Protein AF-A0A359CM47-F1 (afdb_monomer)

Sequence (74 aa):
IFFDNTYRSYFDFGKENSNYYYFGADGGHKNYYFIVGPEIKDVIENYSYLTGRTPLPPMWALGYHQSRWSYSPD

Solvent-accessible surface area (backbone atoms only — not comparable to full-atom values): 5046 Å² total; per-residue (Å²): 112,49,71,64,54,91,45,71,64,50,77,42,87,30,77,93,43,84,89,52,68,52,70,53,50,85,51,82,63,95,43,67,45,85,64,76,47,98,45,71,67,44,27,50,52,55,49,29,66,74,76,54,71,85,74,84,73,61,73,74,78,74,54,89,83,88,87,66,101,66,84,68,92,121

Radius of gyration: 19.66 Å; Cα contacts (8 Å, |Δi|>4): 66; chains: 1; bounding box: 39×32×57 Å

Structure (mmCIF, N/CA/C/O backbone):
data_AF-A0A359CM47-F1
#
_entry.id   AF-A0A359CM47-F1
#
loop_
_atom_site.group_PDB
_atom_site.id
_atom_site.type_symbol
_atom_site.label_atom_id
_atom_site.label_alt_id
_atom_site.label_comp_id
_atom_site.label_asym_id
_atom_site.label_entity_id
_atom_site.label_seq_id
_atom_site.pdbx_PDB_ins_code
_atom_site.Cartn_x
_atom_site.Cartn_y
_atom_site.Cartn_z
_atom_site.occupancy
_atom_site.B_iso_or_equiv
_atom_site.auth_seq_id
_atom_site.auth_comp_id
_atom_site.auth_asym_id
_atom_site.auth_atom_id
_atom_site.pdbx_PDB_model_num
ATOM 1 N N . ILE A 1 1 ? -1.395 -5.969 9.165 1.00 94.31 1 ILE A N 1
ATOM 2 C CA . ILE A 1 1 ? -2.519 -6.853 8.767 1.00 94.31 1 ILE A CA 1
ATOM 3 C C . ILE A 1 1 ? -2.635 -6.783 7.257 1.00 94.31 1 ILE A C 1
ATOM 5 O O . ILE A 1 1 ? -2.623 -5.677 6.734 1.00 94.31 1 ILE A O 1
ATOM 9 N N . PHE A 1 2 ? -2.728 -7.925 6.581 1.00 97.50 2 PHE A N 1
ATOM 10 C CA . PHE A 1 2 ? -3.120 -8.000 5.174 1.00 97.50 2 PHE A CA 1
ATOM 11 C C . PHE A 1 2 ? -4.526 -8.601 5.108 1.00 97.50 2 PHE A C 1
ATOM 13 O O . PHE A 1 2 ? -4.718 -9.729 5.556 1.00 97.50 2 PHE A O 1
ATOM 20 N N . PHE A 1 3 ? -5.510 -7.828 4.646 1.00 97.75 3 PHE A N 1
ATOM 21 C CA . PHE A 1 3 ? -6.888 -8.290 4.482 1.00 97.75 3 PHE A CA 1
ATOM 22 C C . PHE A 1 3 ? -7.053 -8.824 3.059 1.00 97.75 3 PHE A C 1
ATOM 24 O O . PHE A 1 3 ? -7.071 -8.051 2.103 1.00 97.75 3 PHE A O 1
ATOM 31 N N . ASP A 1 4 ? -7.115 -10.145 2.936 1.00 97.56 4 ASP A N 1
ATOM 32 C CA . ASP A 1 4 ? -7.172 -10.858 1.663 1.00 97.56 4 ASP A CA 1
ATOM 33 C C . ASP A 1 4 ? -8.625 -10.969 1.190 1.00 97.56 4 ASP A C 1
ATOM 35 O O . ASP A 1 4 ? -9.279 -12.013 1.265 1.00 97.56 4 ASP A O 1
ATOM 39 N N . ASN A 1 5 ? -9.165 -9.819 0.792 1.00 97.75 5 ASN A N 1
ATOM 40 C CA . ASN A 1 5 ? -10.508 -9.689 0.258 1.00 97.75 5 ASN A CA 1
ATOM 41 C C . ASN A 1 5 ? -10.525 -8.618 -0.843 1.00 97.75 5 ASN A C 1
ATOM 43 O O . ASN A 1 5 ? -10.073 -7.492 -0.650 1.00 97.75 5 ASN A O 1
ATOM 47 N N . THR A 1 6 ? -11.047 -8.983 -2.012 1.00 96.69 6 THR A N 1
ATOM 48 C CA . THR A 1 6 ? -11.085 -8.138 -3.215 1.00 96.69 6 THR A CA 1
ATOM 49 C C . THR A 1 6 ? -12.358 -7.298 -3.346 1.00 96.69 6 THR A C 1
ATOM 51 O O . THR A 1 6 ? -12.457 -6.476 -4.257 1.00 96.69 6 THR A O 1
ATOM 54 N N . TYR A 1 7 ? -13.339 -7.484 -2.460 1.00 97.88 7 TYR A N 1
ATOM 55 C CA . TYR A 1 7 ? -14.540 -6.654 -2.403 1.00 97.88 7 TYR A CA 1
ATOM 56 C C . TYR A 1 7 ? -14.194 -5.256 -1.882 1.00 97.88 7 TYR A C 1
ATOM 58 O O . TYR A 1 7 ? -13.117 -5.015 -1.327 1.00 97.88 7 TYR A O 1
ATOM 66 N N . ARG A 1 8 ? -15.139 -4.319 -2.037 1.00 97.44 8 ARG A N 1
ATOM 67 C CA . ARG A 1 8 ? -15.029 -2.974 -1.468 1.00 97.44 8 ARG A CA 1
ATOM 68 C C . ARG A 1 8 ? -14.788 -3.087 0.035 1.00 97.44 8 ARG A C 1
ATOM 70 O O . ARG A 1 8 ? -15.691 -3.427 0.795 1.00 97.44 8 ARG A O 1
ATOM 77 N N . SER A 1 9 ? -13.550 -2.812 0.421 1.00 96.94 9 SER A N 1
ATOM 78 C CA . SER A 1 9 ? -13.075 -2.946 1.788 1.00 96.94 9 SER A CA 1
ATOM 79 C C . SER A 1 9 ? -13.009 -1.584 2.467 1.00 96.94 9 SER A C 1
ATOM 81 O O . SER A 1 9 ? -12.743 -0.563 1.830 1.00 96.94 9 SER A O 1
ATOM 83 N N . TYR A 1 10 ? -13.237 -1.576 3.771 1.00 96.00 10 TYR A N 1
ATOM 84 C CA . TYR A 1 10 ? -13.149 -0.407 4.632 1.00 96.00 10 TYR A CA 1
ATOM 85 C C . TYR A 1 10 ? -12.209 -0.700 5.797 1.00 96.00 10 TYR A C 1
ATOM 87 O O . TYR A 1 10 ? -12.165 -1.815 6.315 1.00 96.00 10 TYR A O 1
ATOM 95 N N . PHE A 1 11 ? -11.461 0.322 6.202 1.00 97.50 11 PHE A N 1
ATOM 96 C CA . PHE A 1 11 ? -10.565 0.293 7.351 1.00 97.50 11 PHE A CA 1
ATOM 97 C C . PHE A 1 11 ? -10.847 1.533 8.189 1.00 97.50 11 PHE A C 1
ATOM 99 O O . PHE A 1 11 ? -10.710 2.656 7.701 1.00 97.50 11 PHE A O 1
ATOM 106 N N . ASP A 1 12 ? -11.246 1.321 9.435 1.00 97.56 12 ASP A N 1
ATOM 107 C CA . ASP A 1 12 ? -11.435 2.371 10.421 1.00 97.56 12 ASP A CA 1
ATOM 108 C C . ASP A 1 12 ? -10.361 2.225 11.503 1.00 97.56 12 ASP A C 1
ATOM 110 O O . ASP A 1 12 ? -10.322 1.255 12.267 1.00 97.56 12 ASP A O 1
ATOM 114 N N . PHE A 1 13 ? -9.461 3.206 11.534 1.00 97.12 13 PHE A N 1
ATOM 115 C CA . PHE A 1 13 ? -8.375 3.297 12.503 1.00 97.12 13 PHE A CA 1
ATOM 116 C C . PHE A 1 13 ? -8.731 4.257 13.649 1.00 97.12 13 PHE A C 1
ATOM 118 O O . PHE A 1 13 ? -7.932 5.113 14.020 1.00 97.12 13 PHE A O 1
ATOM 125 N N . GLY A 1 14 ? -9.940 4.119 14.203 1.00 96.88 14 GLY A N 1
ATOM 126 C CA . GLY A 1 14 ? -10.396 4.823 15.403 1.00 96.88 14 GLY A CA 1
ATOM 127 C C . GLY A 1 14 ? -11.146 6.118 15.098 1.00 96.88 14 GLY A C 1
ATOM 128 O O . GLY A 1 14 ? -11.267 6.986 15.962 1.00 96.88 14 GLY A O 1
ATOM 129 N N . LYS A 1 15 ? -11.627 6.266 13.858 1.00 96.38 15 LYS A N 1
ATOM 130 C CA . LYS A 1 15 ? -12.414 7.415 13.403 1.00 96.38 15 LYS A CA 1
ATOM 131 C C . LYS A 1 15 ? -13.824 7.363 13.983 1.00 96.38 15 LYS A C 1
ATOM 133 O O . LYS A 1 15 ? -14.333 8.399 14.401 1.00 96.38 15 LYS A O 1
ATOM 138 N N . GLU A 1 16 ? -14.452 6.190 13.993 1.00 96.31 16 GLU A N 1
ATOM 139 C CA . GLU A 1 16 ? -15.764 6.007 14.620 1.00 96.31 16 GLU A CA 1
ATOM 140 C C . GLU A 1 16 ? -15.679 6.093 16.152 1.00 96.31 16 GLU A C 1
ATOM 142 O O . GLU A 1 16 ? -16.512 6.732 16.796 1.00 96.31 16 GLU A O 1
ATOM 147 N N . ASN A 1 17 ? -14.659 5.468 16.747 1.00 97.19 17 ASN A N 1
ATOM 148 C CA . ASN A 1 17 ? -14.445 5.441 18.190 1.00 97.19 17 ASN A CA 1
ATOM 149 C C . ASN A 1 17 ? -12.966 5.188 18.517 1.00 97.19 17 ASN A C 1
ATOM 151 O O . ASN A 1 17 ? -12.366 4.265 17.978 1.00 97.19 17 ASN A O 1
ATOM 155 N N . SER A 1 18 ? -12.391 5.933 19.463 1.00 97.19 18 SER A N 1
ATOM 156 C CA . SER A 1 18 ? -10.975 5.798 19.839 1.00 97.19 18 SER A CA 1
ATOM 157 C C . SER A 1 18 ? -10.618 4.493 20.567 1.00 97.19 18 SER A C 1
ATOM 159 O O . SER A 1 18 ? -9.439 4.212 20.757 1.00 97.19 18 SER A O 1
ATOM 161 N N . ASN A 1 19 ? -11.605 3.710 21.017 1.00 98.06 19 ASN A N 1
ATOM 162 C CA . ASN A 1 19 ? -11.381 2.488 21.796 1.00 98.06 19 ASN A CA 1
ATOM 163 C C . ASN A 1 19 ? -11.200 1.231 20.938 1.00 98.06 19 ASN A C 1
ATOM 165 O O . ASN A 1 19 ? -10.812 0.193 21.474 1.00 98.06 19 ASN A O 1
ATOM 169 N N . TYR A 1 20 ? -11.512 1.280 19.641 1.00 96.38 20 TYR A N 1
ATOM 170 C CA . TYR A 1 20 ? -11.388 0.115 18.772 1.00 96.38 20 TYR A CA 1
ATOM 171 C C . TYR A 1 20 ? -10.987 0.484 17.347 1.00 96.38 20 TYR A C 1
ATOM 173 O O . TYR A 1 20 ? -11.172 1.602 16.878 1.00 96.38 20 TYR A O 1
ATOM 181 N N . TYR A 1 21 ? -10.467 -0.523 16.653 1.00 97.19 21 TYR A N 1
ATOM 182 C CA . TYR A 1 21 ? -10.191 -0.496 15.225 1.00 97.19 21 TYR A CA 1
ATOM 183 C C . TYR A 1 21 ? -10.970 -1.621 14.562 1.00 97.19 21 TYR A C 1
ATOM 185 O O . TYR A 1 21 ? -11.124 -2.695 15.150 1.00 97.19 21 TYR A O 1
ATOM 193 N N . TYR A 1 22 ? -11.432 -1.405 13.337 1.00 96.25 22 TYR A N 1
ATOM 194 C CA . TYR A 1 22 ? -12.068 -2.465 12.567 1.00 96.25 22 TYR A CA 1
ATOM 195 C C . TYR A 1 22 ? -11.772 -2.343 11.082 1.00 96.25 22 TYR A C 1
ATOM 1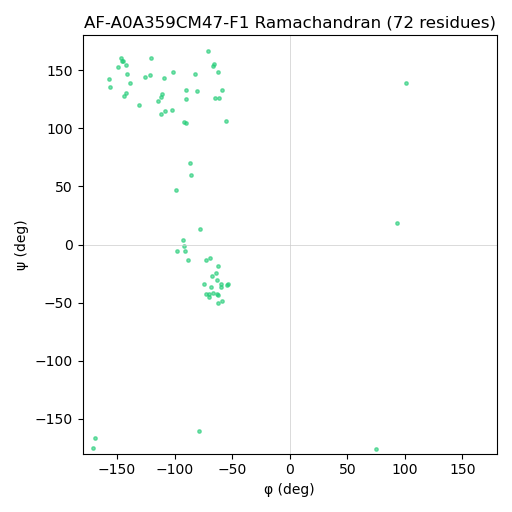97 O O . TYR A 1 22 ? -11.429 -1.288 10.554 1.00 96.25 22 TYR A O 1
ATOM 205 N N . PHE A 1 23 ? -11.916 -3.467 10.398 1.00 96.62 23 PHE A N 1
ATOM 206 C CA . PHE A 1 23 ? -11.884 -3.542 8.952 1.00 96.62 23 PHE A CA 1
ATOM 207 C C . PHE A 1 23 ? -12.918 -4.564 8.495 1.00 96.62 23 PHE A C 1
ATOM 209 O O . PHE A 1 23 ? -13.295 -5.474 9.240 1.00 96.62 23 PHE A O 1
ATOM 216 N N . GLY A 1 24 ? -13.397 -4.405 7.274 1.00 96.81 24 GLY A N 1
ATOM 217 C CA . GLY A 1 24 ? -14.362 -5.319 6.688 1.00 96.81 24 GLY A CA 1
ATOM 218 C C . GLY A 1 24 ? -14.566 -5.034 5.215 1.00 96.81 24 GLY A C 1
ATOM 219 O O . GLY A 1 24 ? -13.875 -4.202 4.633 1.00 96.81 24 GLY A O 1
ATOM 220 N N . ALA A 1 25 ? -15.502 -5.756 4.614 1.00 97.50 25 ALA A N 1
ATOM 221 C CA . ALA A 1 25 ? -15.862 -5.603 3.218 1.00 97.50 25 ALA A CA 1
ATOM 222 C C . ALA A 1 25 ? -17.362 -5.829 3.030 1.00 97.50 25 ALA A C 1
ATOM 224 O O . ALA A 1 25 ? -17.989 -6.520 3.836 1.00 97.50 25 ALA A O 1
ATOM 225 N N . ASP A 1 26 ? -17.906 -5.297 1.936 1.00 97.38 26 ASP A N 1
ATOM 226 C CA . ASP A 1 26 ? -19.318 -5.465 1.558 1.00 97.38 26 ASP A CA 1
ATOM 227 C C . ASP A 1 26 ? -19.701 -6.939 1.299 1.00 97.38 26 ASP A C 1
ATOM 229 O O . ASP A 1 26 ? -20.878 -7.296 1.307 1.00 97.38 26 ASP A O 1
ATOM 233 N N . GLY A 1 27 ? -18.715 -7.810 1.066 1.00 95.38 27 GLY A N 1
ATOM 234 C CA . GLY A 1 27 ? -18.911 -9.234 0.816 1.00 95.38 27 GLY A CA 1
ATOM 235 C C . GLY A 1 27 ? -17.604 -10.024 0.845 1.00 95.38 27 GLY A C 1
ATOM 236 O O . GLY A 1 27 ? -16.567 -9.540 1.298 1.00 95.38 27 GLY A O 1
ATOM 237 N N . GLY A 1 28 ? -17.653 -11.262 0.353 1.00 95.56 28 GLY A N 1
ATOM 238 C CA . GLY A 1 28 ? -16.495 -12.157 0.316 1.00 95.56 28 GLY A CA 1
ATOM 239 C C . GLY A 1 28 ? -16.124 -12.761 1.676 1.00 95.56 28 GLY A C 1
ATOM 240 O O . GLY A 1 28 ? -16.817 -12.599 2.682 1.00 95.56 28 GLY A O 1
ATOM 241 N N . HIS A 1 29 ? -15.022 -13.509 1.693 1.00 93.69 29 HIS A N 1
ATOM 242 C CA . HIS A 1 29 ? -14.533 -14.178 2.897 1.00 93.69 29 HIS A CA 1
ATOM 243 C C . HIS A 1 29 ? -13.729 -13.222 3.782 1.00 93.69 29 HIS A C 1
ATOM 245 O O . HIS A 1 29 ? -13.021 -12.338 3.300 1.00 93.69 29 HIS A O 1
ATOM 251 N N . LYS A 1 30 ? -13.806 -13.412 5.102 1.00 91.75 30 L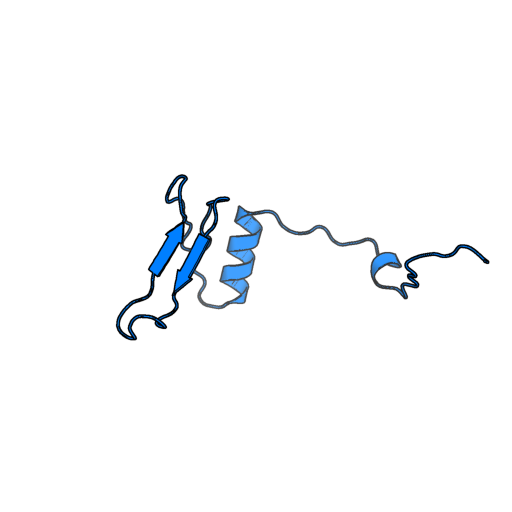YS A N 1
ATOM 252 C CA . LYS A 1 30 ? -13.020 -12.640 6.076 1.00 91.75 30 LYS A CA 1
ATOM 253 C C . LYS A 1 30 ? -11.637 -13.266 6.277 1.00 91.75 30 LYS A C 1
ATOM 255 O O . LYS A 1 30 ? -11.299 -13.679 7.382 1.00 91.75 30 LYS A O 1
ATOM 260 N N . ASN A 1 31 ? -10.861 -13.352 5.201 1.00 96.31 31 ASN A N 1
ATOM 261 C CA . ASN A 1 31 ? -9.506 -13.896 5.234 1.00 96.31 31 ASN A CA 1
ATOM 262 C C . ASN A 1 31 ? -8.514 -12.767 5.512 1.00 96.31 31 ASN A C 1
ATOM 264 O O . ASN A 1 31 ? -8.515 -11.750 4.822 1.00 96.31 31 ASN A O 1
ATOM 268 N N . TYR A 1 32 ? -7.679 -12.910 6.538 1.00 96.88 32 TYR A N 1
ATOM 269 C CA . TYR A 1 32 ? -6.638 -11.930 6.828 1.00 96.88 32 TYR A CA 1
ATOM 270 C C . TYR A 1 32 ? -5.412 -12.573 7.464 1.00 96.88 32 TYR A C 1
ATOM 272 O O . TYR A 1 32 ? -5.497 -13.581 8.162 1.00 96.88 32 TYR A O 1
ATOM 280 N N . TYR A 1 33 ? -4.270 -11.930 7.252 1.00 97.81 33 TYR A N 1
ATOM 281 C CA . TYR A 1 33 ? -2.971 -12.354 7.748 1.00 97.81 33 TYR A CA 1
ATOM 282 C C . TYR A 1 33 ? -2.448 -11.329 8.754 1.00 97.81 33 TYR A C 1
ATOM 284 O O . TYR A 1 33 ? -2.302 -10.134 8.454 1.00 97.81 33 TYR A O 1
ATOM 292 N N . PHE A 1 34 ? -2.155 -11.795 9.968 1.00 96.94 34 PHE A N 1
ATOM 293 C CA . PHE A 1 34 ? -1.443 -11.012 10.971 1.00 96.94 34 PHE A CA 1
ATOM 294 C C . PHE A 1 34 ? 0.058 -11.259 10.812 1.00 96.94 34 PHE A C 1
ATOM 296 O O . PHE A 1 34 ? 0.563 -12.327 11.140 1.00 96.94 34 PHE A O 1
ATOM 303 N N . ILE A 1 35 ? 0.756 -10.276 10.247 1.00 97.56 35 ILE A N 1
ATOM 304 C CA . ILE A 1 35 ? 2.178 -10.369 9.915 1.00 97.56 35 ILE A CA 1
ATOM 305 C C . ILE A 1 35 ? 2.952 -9.607 10.986 1.00 97.56 35 ILE A C 1
ATOM 307 O O . ILE A 1 35 ? 2.766 -8.398 11.131 1.00 97.56 35 ILE A O 1
ATOM 311 N N . VAL A 1 36 ? 3.776 -10.327 11.745 1.00 96.19 36 VAL A N 1
ATOM 312 C CA . VAL A 1 36 ? 4.525 -9.802 12.894 1.00 96.19 36 VAL A CA 1
ATOM 313 C C . VAL A 1 36 ? 6.004 -9.717 12.553 1.00 96.19 36 VAL A C 1
ATOM 315 O O . VAL A 1 36 ? 6.543 -10.584 11.867 1.00 96.19 36 VAL A O 1
ATOM 318 N N . GLY A 1 37 ? 6.652 -8.678 13.061 1.00 95.06 37 GLY A N 1
ATOM 319 C CA . GLY A 1 37 ? 8.087 -8.467 12.984 1.00 95.06 37 GLY A CA 1
ATOM 320 C C . GLY A 1 37 ? 8.517 -7.527 14.112 1.00 95.06 37 GLY A C 1
ATOM 321 O O . GLY A 1 37 ? 7.736 -6.633 14.453 1.00 95.06 37 GLY A O 1
ATOM 322 N N . PRO A 1 38 ? 9.691 -7.735 14.735 1.00 96.69 38 PRO A N 1
ATOM 323 C CA . PRO A 1 38 ? 10.189 -6.832 15.772 1.00 96.69 38 PRO A CA 1
ATOM 324 C C . PRO A 1 38 ? 10.461 -5.427 15.218 1.00 96.69 38 PRO A C 1
ATOM 326 O O . PRO A 1 38 ? 10.268 -4.444 15.931 1.00 96.69 38 PRO A O 1
ATOM 329 N N . GLU A 1 39 ? 10.828 -5.318 13.938 1.00 97.88 39 GLU A N 1
ATOM 330 C CA . GLU A 1 39 ? 10.910 -4.061 13.203 1.00 97.88 39 GLU A CA 1
ATOM 331 C C . GLU A 1 39 ? 9.981 -4.058 11.976 1.00 97.88 39 GLU A C 1
ATOM 333 O O . GLU A 1 39 ? 9.583 -5.096 11.441 1.00 97.88 39 GLU A O 1
ATOM 338 N N . ILE A 1 40 ? 9.664 -2.863 11.464 1.00 97.06 40 ILE A N 1
ATOM 339 C CA . ILE A 1 40 ? 8.814 -2.703 10.271 1.00 97.06 40 ILE A CA 1
ATOM 340 C C . ILE A 1 40 ? 9.414 -3.393 9.037 1.00 97.06 40 ILE A C 1
ATOM 342 O O . ILE A 1 40 ? 8.670 -3.939 8.222 1.00 97.06 40 ILE A O 1
ATOM 346 N N . LYS A 1 41 ? 10.747 -3.421 8.907 1.00 97.69 41 LYS A N 1
ATOM 347 C CA . LYS A 1 41 ? 11.428 -4.110 7.799 1.00 97.69 41 LYS A CA 1
ATOM 348 C C . LYS A 1 41 ? 11.095 -5.607 7.765 1.00 97.69 41 LYS A C 1
ATOM 350 O O . LYS A 1 41 ? 10.878 -6.146 6.685 1.00 97.69 41 LYS A O 1
ATOM 355 N N . ASP A 1 42 ? 10.953 -6.236 8.931 1.00 97.94 42 ASP A N 1
ATOM 356 C CA . ASP A 1 42 ? 10.656 -7.664 9.051 1.00 97.94 42 ASP A CA 1
ATOM 357 C C . ASP A 1 42 ? 9.187 -7.942 8.694 1.00 97.94 42 ASP A C 1
ATOM 359 O O . ASP A 1 42 ? 8.863 -8.952 8.070 1.00 97.94 42 ASP A O 1
ATOM 363 N N . VAL A 1 43 ? 8.279 -7.007 9.016 1.00 98.12 43 VAL A N 1
ATOM 364 C CA . VAL A 1 43 ? 6.875 -7.072 8.570 1.00 98.12 43 VAL A CA 1
ATOM 365 C C . VAL A 1 43 ? 6.793 -7.013 7.043 1.00 98.12 43 VAL A C 1
ATOM 367 O O . VAL A 1 43 ? 6.055 -7.792 6.441 1.00 98.12 43 VAL A O 1
ATOM 370 N N . ILE A 1 44 ? 7.561 -6.122 6.407 1.00 97.69 44 ILE A N 1
ATOM 371 C CA . ILE A 1 44 ? 7.618 -5.998 4.942 1.00 97.69 44 ILE A CA 1
ATOM 372 C C . ILE A 1 44 ? 8.252 -7.246 4.316 1.00 97.69 44 ILE A C 1
ATOM 374 O O . ILE A 1 44 ? 7.749 -7.752 3.310 1.00 97.69 44 ILE A O 1
ATOM 378 N N . GLU A 1 45 ? 9.323 -7.776 4.909 1.00 97.69 45 GLU A N 1
ATOM 379 C CA . GLU A 1 45 ? 9.956 -9.010 4.446 1.00 97.69 45 GLU A CA 1
ATOM 380 C C . GLU A 1 45 ? 8.966 -10.180 4.461 1.00 97.69 45 GLU A C 1
ATOM 382 O O . GLU A 1 45 ? 8.800 -10.850 3.440 1.00 97.69 45 GLU A O 1
ATOM 387 N N . ASN A 1 46 ? 8.245 -10.371 5.566 1.00 97.88 46 ASN A N 1
ATOM 388 C CA . ASN A 1 46 ? 7.252 -11.435 5.704 1.00 97.88 46 ASN A CA 1
ATOM 389 C C . ASN A 1 46 ? 6.028 -11.222 4.799 1.00 97.88 46 ASN A C 1
ATOM 391 O O . ASN A 1 46 ? 5.504 -12.182 4.234 1.00 97.88 46 ASN A O 1
ATOM 395 N N . TYR A 1 47 ? 5.589 -9.974 4.609 1.00 98.19 47 TYR A N 1
ATOM 396 C CA . TYR A 1 47 ? 4.528 -9.646 3.655 1.00 98.19 47 TYR A CA 1
ATOM 397 C C . TYR A 1 47 ? 4.937 -9.995 2.222 1.00 98.19 47 TYR A C 1
ATOM 399 O O . TYR A 1 47 ? 4.221 -10.723 1.542 1.00 98.19 47 TYR A O 1
ATOM 407 N N . SER A 1 48 ? 6.120 -9.558 1.786 1.00 97.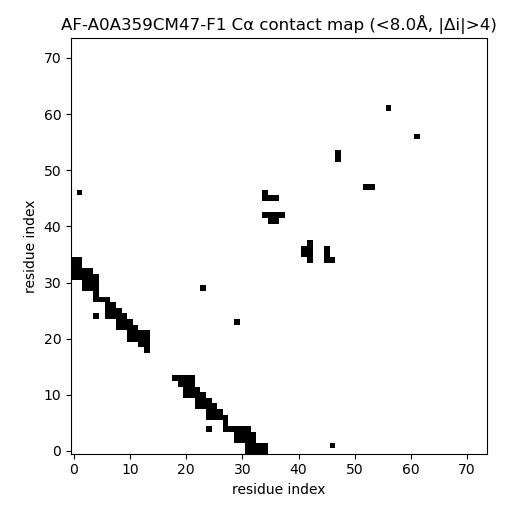69 48 SER A N 1
ATOM 408 C CA . SER A 1 48 ? 6.624 -9.867 0.442 1.00 97.69 48 SER A CA 1
ATOM 409 C C . SER A 1 48 ? 6.949 -11.353 0.248 1.00 97.69 48 SER A C 1
ATOM 411 O O . SER A 1 48 ? 6.854 -11.856 -0.866 1.00 97.69 48 SER A O 1
ATOM 413 N N . TYR A 1 49 ? 7.292 -12.091 1.309 1.00 97.31 49 TYR A N 1
ATOM 414 C CA . TYR A 1 49 ? 7.392 -13.550 1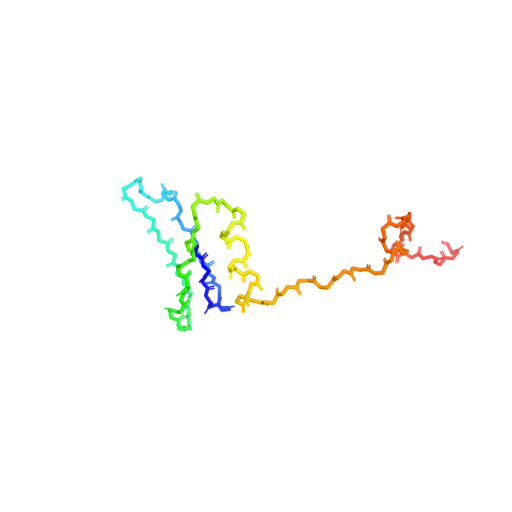.245 1.00 97.31 49 TYR A CA 1
ATOM 415 C C . TYR A 1 49 ? 6.034 -14.192 0.920 1.00 97.31 49 TYR A C 1
ATOM 417 O O . TYR A 1 49 ? 5.970 -15.080 0.074 1.00 97.31 49 TYR A O 1
ATOM 425 N N . LEU A 1 50 ? 4.951 -13.708 1.540 1.00 97.38 50 LEU A N 1
ATOM 426 C CA . LEU A 1 50 ? 3.591 -14.194 1.297 1.00 97.38 50 LEU A CA 1
ATOM 427 C C . LEU A 1 50 ? 3.063 -13.808 -0.095 1.00 97.38 50 LEU A C 1
ATOM 429 O O . LEU A 1 50 ? 2.466 -14.639 -0.771 1.00 97.38 50 LEU A O 1
ATOM 433 N N . THR A 1 51 ? 3.254 -12.555 -0.520 1.00 97.69 51 THR A N 1
ATOM 434 C CA . THR A 1 51 ? 2.627 -12.012 -1.743 1.00 97.69 51 THR A CA 1
ATOM 435 C C . THR A 1 51 ? 3.527 -12.037 -2.978 1.00 97.69 51 THR A C 1
ATOM 437 O O . THR A 1 51 ? 3.083 -11.684 -4.068 1.00 97.69 51 THR A O 1
ATOM 440 N N . GLY A 1 52 ? 4.791 -12.424 -2.820 1.00 97.69 52 GLY A N 1
ATOM 441 C CA . GLY A 1 52 ? 5.810 -12.378 -3.862 1.00 97.69 52 GLY A CA 1
ATOM 442 C C . GLY A 1 52 ? 6.749 -11.178 -3.717 1.00 97.69 52 GLY A C 1
ATOM 443 O O . GLY A 1 52 ? 6.342 -10.054 -3.413 1.00 97.69 52 GLY A O 1
ATOM 444 N N . ARG A 1 53 ? 8.040 -11.433 -3.952 1.00 97.56 53 ARG A N 1
ATOM 445 C CA . ARG A 1 53 ? 9.098 -10.417 -3.946 1.00 97.56 53 ARG A CA 1
ATOM 446 C C . ARG A 1 53 ? 9.261 -9.834 -5.345 1.00 97.56 53 ARG A C 1
ATOM 448 O O . ARG A 1 53 ? 9.365 -10.581 -6.317 1.00 97.56 53 ARG A O 1
ATOM 455 N N . THR A 1 54 ? 9.322 -8.509 -5.441 1.00 96.12 54 THR A N 1
ATOM 456 C CA . THR A 1 54 ? 9.537 -7.819 -6.718 1.00 96.12 54 THR A CA 1
ATOM 457 C C . THR A 1 54 ? 10.924 -8.163 -7.275 1.00 96.12 54 THR A C 1
ATOM 459 O O . THR A 1 54 ? 11.914 -7.987 -6.559 1.00 96.12 54 THR A O 1
ATOM 462 N N . PRO A 1 55 ? 11.037 -8.643 -8.528 1.00 96.44 55 PRO A N 1
ATOM 463 C CA . PRO A 1 55 ? 12.334 -8.874 -9.150 1.00 96.44 55 PRO A CA 1
ATOM 464 C C . PRO A 1 55 ? 13.063 -7.546 -9.379 1.00 96.44 55 PRO A C 1
ATOM 466 O O . PRO A 1 55 ? 12.436 -6.499 -9.549 1.00 96.44 55 PRO A O 1
ATOM 469 N N . LEU A 1 56 ? 14.395 -7.590 -9.419 1.00 97.19 56 LEU A N 1
ATOM 470 C CA . LEU A 1 56 ? 15.186 -6.407 -9.743 1.00 97.19 56 LEU A CA 1
ATOM 471 C C . LEU A 1 56 ? 14.830 -5.936 -11.167 1.00 97.19 56 LEU A C 1
ATOM 473 O O . LEU A 1 56 ? 14.911 -6.743 -12.099 1.00 97.19 56 LEU A O 1
ATOM 477 N N . PRO A 1 57 ? 14.445 -4.662 -11.365 1.00 97.50 57 PRO A N 1
ATOM 478 C CA . PRO A 1 57 ? 14.244 -4.145 -12.707 1.00 97.50 57 PRO A CA 1
ATOM 479 C C . PRO A 1 57 ? 15.583 -4.117 -13.462 1.00 97.50 57 PRO A C 1
ATOM 481 O O . PRO A 1 57 ? 16.651 -4.043 -12.846 1.00 97.50 57 PRO A O 1
ATOM 484 N N . PRO A 1 58 ? 15.570 -4.156 -14.802 1.00 97.56 58 PRO A N 1
ATOM 485 C CA . PRO A 1 58 ? 16.800 -4.015 -15.567 1.00 97.56 58 PRO A CA 1
ATOM 486 C C . PRO A 1 58 ? 17.433 -2.639 -15.317 1.00 97.56 58 PRO A C 1
ATOM 488 O O . PRO A 1 58 ? 16.728 -1.650 -15.133 1.00 97.56 58 PRO A O 1
ATOM 491 N N . MET A 1 59 ? 18.765 -2.551 -15.364 1.00 97.56 59 MET A N 1
ATOM 492 C CA . MET A 1 59 ? 19.496 -1.322 -15.009 1.00 97.56 59 MET A CA 1
ATOM 493 C C . MET A 1 59 ? 19.046 -0.080 -15.789 1.00 97.56 59 MET A C 1
ATOM 495 O O . MET A 1 59 ? 18.998 1.011 -15.229 1.00 97.56 59 MET A O 1
ATOM 499 N N . TRP A 1 60 ? 18.667 -0.231 -17.061 1.00 96.75 60 TRP A N 1
ATOM 500 C CA . TRP A 1 60 ? 18.178 0.883 -17.878 1.00 96.75 60 TRP A CA 1
ATOM 501 C C . TRP A 1 60 ? 16.862 1.479 -17.357 1.00 96.75 60 TRP A C 1
ATOM 503 O O . TRP A 1 60 ? 16.606 2.659 -17.578 1.00 96.75 60 TRP A O 1
ATOM 513 N N . ALA A 1 61 ? 16.057 0.716 -16.611 1.00 97.44 61 ALA A N 1
ATOM 514 C CA . ALA A 1 61 ? 14.825 1.211 -16.001 1.00 97.44 61 ALA A CA 1
ATOM 515 C C . ALA A 1 61 ? 15.088 2.153 -14.813 1.00 97.44 61 ALA A C 1
ATOM 517 O O . ALA A 1 61 ? 14.177 2.855 -14.389 1.00 97.44 61 ALA A O 1
ATOM 518 N N . LEU A 1 62 ? 16.320 2.213 -14.299 1.00 97.44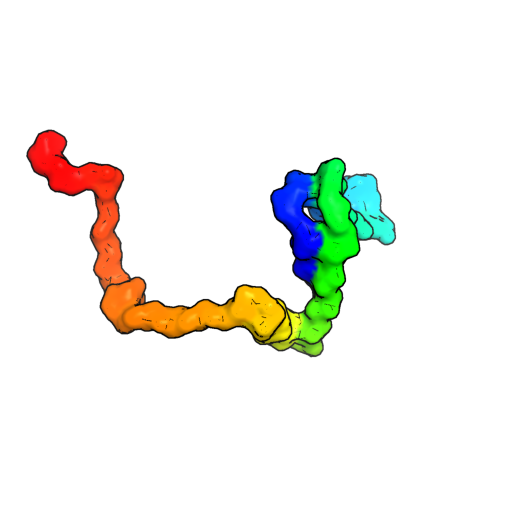 62 LEU A N 1
ATOM 519 C CA . LEU A 1 62 ? 16.743 3.181 -13.279 1.00 97.44 62 LEU A CA 1
ATOM 520 C C . LEU A 1 62 ? 17.335 4.468 -13.890 1.00 97.44 62 LEU A C 1
ATOM 522 O O . LEU A 1 62 ? 17.741 5.362 -13.152 1.00 97.44 62 LEU A O 1
ATOM 526 N N . GLY A 1 63 ? 17.429 4.547 -15.224 1.00 97.25 63 GLY A N 1
ATOM 527 C CA . GLY A 1 63 ? 17.942 5.707 -15.953 1.00 97.25 63 GLY A CA 1
ATOM 528 C C . GLY A 1 63 ? 16.932 6.853 -16.074 1.00 97.25 63 GLY A C 1
ATOM 529 O O . GLY A 1 63 ? 15.962 6.941 -15.328 1.00 97.25 63 GLY A O 1
ATOM 530 N N . TYR A 1 64 ? 17.151 7.747 -17.040 1.00 97.00 64 TYR A N 1
ATOM 531 C CA . TYR A 1 64 ? 16.219 8.834 -17.354 1.00 97.00 64 TYR A CA 1
ATOM 532 C C . TYR A 1 64 ? 15.055 8.330 -18.221 1.00 97.00 64 TYR A C 1
ATOM 534 O O . TYR A 1 64 ? 15.279 7.671 -19.235 1.00 97.00 64 TYR A O 1
ATOM 542 N N . HIS A 1 65 ? 13.820 8.673 -17.846 1.00 96.88 65 HIS A N 1
ATOM 543 C CA . HIS A 1 65 ? 12.607 8.319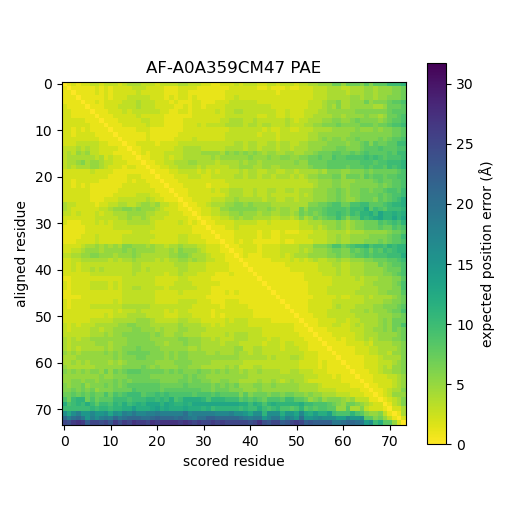 -18.590 1.00 96.88 65 HIS A CA 1
ATOM 544 C C . HIS A 1 65 ? 12.001 9.577 -19.202 1.00 96.88 65 HIS A C 1
ATOM 546 O O . HIS A 1 65 ? 11.756 10.556 -18.498 1.00 96.88 65 HIS A O 1
ATOM 552 N N . GLN A 1 66 ? 11.710 9.537 -20.499 1.00 95.75 66 GLN A N 1
ATOM 553 C CA . GLN A 1 66 ? 10.943 10.570 -21.185 1.00 95.75 66 GLN A CA 1
ATOM 554 C C . GLN A 1 66 ? 9.599 9.957 -21.604 1.00 95.75 66 GLN A C 1
ATOM 556 O O . GLN A 1 66 ? 9.573 8.884 -22.199 1.00 95.75 66 GLN A O 1
ATOM 561 N N . SER A 1 67 ? 8.493 10.610 -21.227 1.00 94.44 67 SER A N 1
ATOM 562 C CA . SER A 1 67 ? 7.115 10.168 -21.493 1.00 94.44 67 SER A CA 1
ATOM 563 C C . SER A 1 67 ? 6.234 11.362 -21.893 1.00 94.44 67 SER A C 1
ATOM 565 O O . SER A 1 67 ? 6.348 12.438 -21.301 1.00 94.44 67 SER A O 1
ATOM 567 N N . ARG A 1 68 ? 5.349 11.194 -22.884 1.00 92.75 68 ARG A N 1
ATOM 568 C CA . ARG A 1 68 ? 4.273 12.136 -23.255 1.00 92.75 68 ARG A CA 1
ATOM 569 C C . ARG A 1 68 ? 3.026 11.334 -23.632 1.00 92.75 68 ARG A C 1
ATOM 571 O O . ARG A 1 68 ? 3.143 10.266 -24.222 1.00 92.75 68 ARG A O 1
ATOM 578 N N . TRP A 1 69 ? 1.838 11.875 -23.343 1.00 89.00 69 TRP A N 1
ATOM 579 C CA . TRP A 1 69 ? 0.552 11.280 -23.751 1.00 89.00 69 TRP A CA 1
ATOM 580 C C . T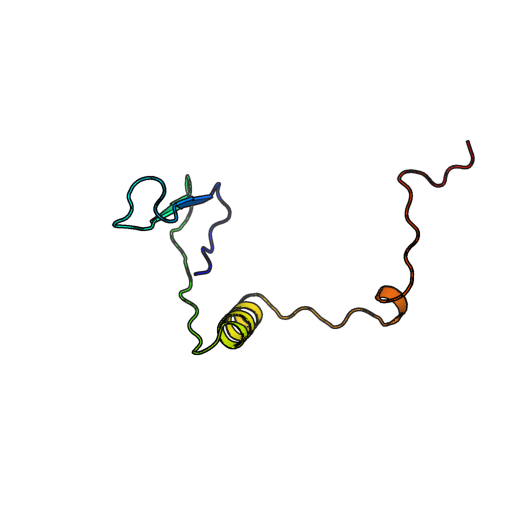RP A 1 69 ? 0.471 11.005 -25.264 1.00 89.00 69 TRP A C 1
ATOM 582 O O . TRP A 1 69 ? -0.117 10.018 -25.689 1.00 89.00 69 TRP A O 1
ATOM 592 N N . SER A 1 70 ? 1.094 11.860 -26.078 1.00 89.19 70 SER A N 1
ATOM 593 C CA . SER A 1 70 ? 1.270 11.654 -27.514 1.00 89.19 70 SER A CA 1
ATOM 594 C C . SER A 1 70 ? 2.640 12.158 -27.948 1.00 89.19 70 SER A C 1
ATOM 596 O O . SER A 1 70 ? 3.014 13.292 -27.656 1.00 89.19 70 SER A O 1
ATOM 598 N N . TYR A 1 71 ? 3.364 11.321 -28.677 1.00 88.12 71 TYR A N 1
ATOM 599 C CA . TYR A 1 71 ? 4.577 1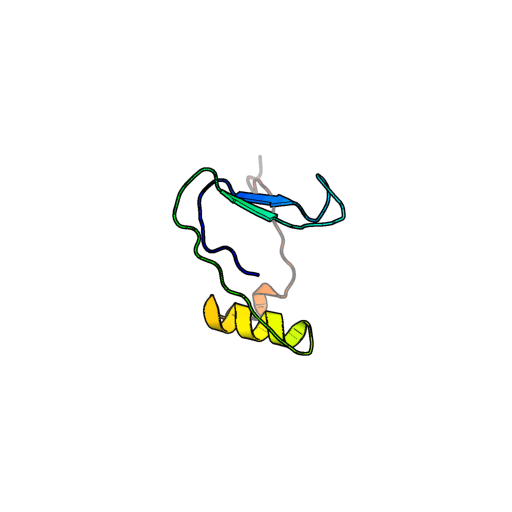1.694 -29.407 1.00 88.12 71 TYR A CA 1
ATOM 600 C C . TYR A 1 71 ? 4.299 12.095 -30.846 1.00 88.12 71 TYR A C 1
ATOM 602 O O . TYR A 1 71 ? 5.237 12.344 -31.602 1.00 88.12 71 TYR A O 1
ATOM 610 N N . SER A 1 72 ? 3.018 12.130 -31.217 1.00 85.31 72 SER A N 1
ATOM 611 C CA . SER A 1 72 ? 2.614 12.518 -32.557 1.00 85.31 72 SER A CA 1
ATOM 612 C C . SER A 1 72 ? 3.120 13.939 -32.820 1.00 85.31 72 SER A C 1
ATOM 614 O O . SER A 1 72 ? 2.986 14.797 -31.938 1.00 85.31 72 SER A O 1
ATOM 616 N N . PRO A 1 73 ? 3.749 14.172 -33.980 1.0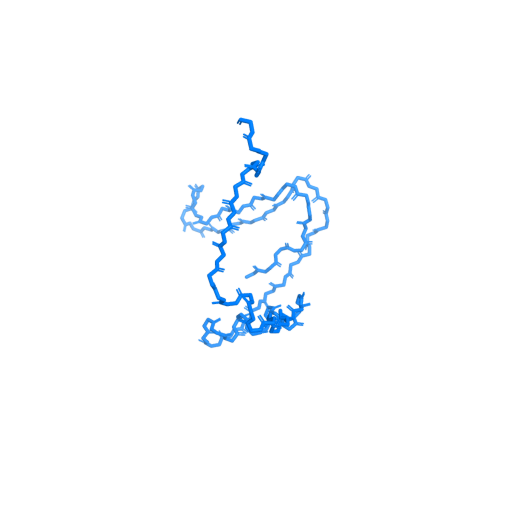0 78.38 73 PRO A N 1
ATOM 617 C CA . PRO A 1 73 ? 4.361 15.449 -34.323 1.00 78.38 73 PRO A CA 1
ATOM 618 C C . PRO A 1 73 ? 3.355 16.524 -34.776 1.00 78.38 73 PRO A C 1
ATOM 620 O O . PRO A 1 73 ? 3.795 17.537 -35.313 1.00 78.38 73 PRO A O 1
ATOM 623 N N . ASP A 1 74 ? 2.050 16.314 -34.566 1.00 62.22 74 ASP A N 1
ATOM 624 C CA . ASP A 1 74 ? 0.985 17.262 -34.926 1.00 62.22 74 ASP A CA 1
ATOM 625 C C . ASP A 1 74 ? 0.839 18.401 -33.901 1.00 62.22 74 ASP A C 1
ATOM 627 O O . ASP A 1 74 ? 0.751 18.112 -32.677 1.00 62.22 74 ASP A O 1
#

pLDDT: mean 95.64, std 5.02, range [62.22, 98.19]

Foldseek 3Di:
DAFPDPAAKDWAPQPVHVVDTDIDHPDDDRDDDDQDDPDPVSSVVSVCVVVPDDDDDPPCVVPDDDDDPDPPPD

Mean predicted aligned error: 4.39 Å

Secondary structure (DSSP, 8-state):
-EE---S-EEEESSSS-TT--EEEESSS---EE----SSHHHHHHHHHHHH-PPPPPPGGGGS-----S-----